Protein AF-A0A7V9H2L5-F1 (afdb_monomer_lite)

Foldseek 3Di:
DCVVVPPPDDPFAEAEDEDCAQAVLVLVVQLCCCVVVVGQEYEYEEAHAHDEEWEWEDPDPQKTWTADPNDIDIDNDPVVVVVVQNVQSNRRYQYDYDYPVVVVVCVVDVVVRVVVSVVSRLVSLVVSVVVSCVSCPPVSRHYYYYHHPPDDPVSVD

Secondary structure (DSSP, 8-state):
-GGGGS----SS-EEEEE--TT-HHHHHHHHHHHHHHT-SEEEEES--S-S-EEEEEEEETTEEEEEETTEEEEESSHHHHHHHHHHHHHTT-EEEEE-HHHHHHHHH-HHHHHHHHHHHHHHHHHHHHHHHHHHHTTT--EEEE---SSS-GGGG-

Radius of gyration: 19.87 Å; chains: 1; bounding box: 46×36×63 Å

pLDDT: mean 93.49, std 9.18, range [52.12, 98.69]

Structure (mmCIF, N/CA/C/O backbone):
data_AF-A0A7V9H2L5-F1
#
_entry.id   AF-A0A7V9H2L5-F1
#
loop_
_atom_site.group_PDB
_atom_site.id
_atom_site.type_symbol
_atom_site.label_atom_id
_atom_site.label_alt_id
_atom_site.label_comp_id
_atom_site.label_asym_id
_atom_site.label_entity_id
_atom_site.label_seq_id
_atom_site.pdbx_PDB_ins_code
_atom_site.Cartn_x
_atom_site.Cartn_y
_atom_site.Cartn_z
_atom_site.occupancy
_atom_site.B_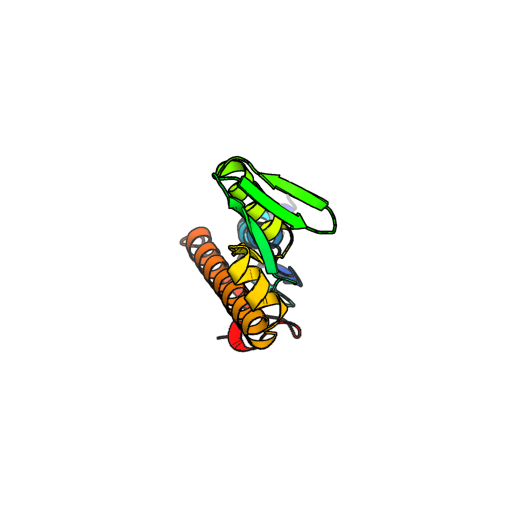iso_or_equiv
_atom_site.auth_seq_id
_atom_site.auth_comp_id
_atom_site.auth_asym_id
_atom_site.auth_atom_id
_atom_site.pdbx_PDB_model_num
ATOM 1 N N . MET A 1 1 ? -19.044 20.810 37.052 1.00 52.47 1 MET A N 1
ATOM 2 C CA . MET A 1 1 ? -18.071 19.762 37.447 1.00 52.47 1 MET A CA 1
ATOM 3 C C . MET A 1 1 ? -18.704 18.451 37.931 1.00 52.47 1 MET A C 1
ATOM 5 O O . MET A 1 1 ? -18.007 17.452 37.921 1.00 52.47 1 MET A O 1
ATOM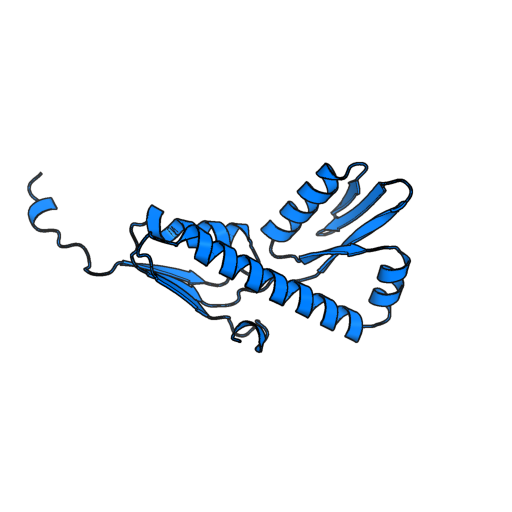 9 N N . ILE A 1 2 ? -19.999 18.401 38.283 1.00 52.12 2 ILE A N 1
ATOM 10 C CA . ILE A 1 2 ? -20.654 17.181 38.809 1.00 52.12 2 ILE A CA 1
ATOM 11 C C . ILE A 1 2 ? -21.054 16.169 37.708 1.00 52.12 2 ILE A C 1
ATOM 13 O O . ILE A 1 2 ? -21.182 14.981 37.981 1.00 52.12 2 ILE A O 1
ATOM 17 N N . SER A 1 3 ? -21.178 16.584 36.439 1.00 52.16 3 SER A N 1
ATOM 18 C CA . SER A 1 3 ? -21.685 15.709 35.363 1.00 52.16 3 SER A CA 1
ATOM 19 C C . SER A 1 3 ? -20.739 14.581 34.925 1.00 52.16 3 SER A C 1
ATOM 21 O O . SER A 1 3 ? -21.197 13.616 34.323 1.00 52.16 3 SER A O 1
ATOM 23 N N . ARG A 1 4 ? -19.437 14.650 35.247 1.00 54.94 4 ARG A N 1
ATOM 24 C CA . ARG A 1 4 ? -18.479 13.567 34.943 1.00 54.94 4 ARG A CA 1
ATOM 25 C C . ARG A 1 4 ? -18.509 12.409 35.946 1.00 54.94 4 ARG A C 1
ATOM 27 O O . ARG A 1 4 ? -17.972 11.357 35.635 1.00 54.94 4 ARG A O 1
ATOM 34 N N . LEU A 1 5 ? -19.148 12.569 37.109 1.00 56.75 5 LEU A N 1
ATOM 35 C CA . LEU A 1 5 ? -19.248 11.505 38.121 1.00 56.75 5 LEU A CA 1
ATOM 36 C C . LEU A 1 5 ? -20.279 10.420 37.763 1.00 56.75 5 LEU A C 1
ATOM 38 O O . LEU A 1 5 ? -20.237 9.336 38.334 1.00 56.75 5 LEU A O 1
ATOM 42 N N . PHE A 1 6 ? -21.169 10.688 36.801 1.00 59.84 6 PHE A N 1
ATOM 43 C CA . PHE A 1 6 ? -22.241 9.767 36.395 1.00 59.84 6 PHE A CA 1
ATOM 44 C C . PHE A 1 6 ? -22.229 9.408 34.906 1.00 59.84 6 PHE A C 1
ATOM 46 O O . PHE A 1 6 ? -23.053 8.613 34.458 1.00 59.84 6 PHE A O 1
ATOM 53 N N . ALA A 1 7 ? -21.292 9.953 34.128 1.00 61.03 7 ALA A N 1
ATOM 54 C CA . ALA A 1 7 ? -21.113 9.555 32.740 1.00 61.03 7 ALA A CA 1
ATOM 55 C C . ALA A 1 7 ? -20.322 8.240 32.698 1.00 61.03 7 ALA A C 1
ATOM 57 O O . ALA A 1 7 ? -19.096 8.247 32.596 1.00 61.03 7 ALA A O 1
ATOM 58 N N . ARG A 1 8 ? -21.014 7.098 32.804 1.00 71.00 8 ARG A N 1
ATOM 59 C CA . ARG A 1 8 ? -20.416 5.812 32.429 1.00 71.00 8 ARG A CA 1
ATOM 60 C C . ARG A 1 8 ? -20.202 5.833 30.917 1.00 71.00 8 ARG A C 1
ATOM 62 O O . ARG A 1 8 ? -21.161 5.783 30.153 1.00 71.00 8 ARG A O 1
ATOM 69 N N . GLY A 1 9 ? -18.945 5.986 30.502 1.00 70.88 9 GLY A N 1
ATOM 70 C CA . GLY A 1 9 ? -18.549 5.707 29.125 1.00 70.88 9 GLY A CA 1
ATOM 71 C C . GLY A 1 9 ? -18.827 4.240 28.778 1.00 70.88 9 GLY A C 1
ATOM 72 O O . GLY A 1 9 ? -19.022 3.432 29.687 1.00 70.88 9 GLY A O 1
ATOM 73 N N . PRO A 1 10 ? -18.873 3.888 27.485 1.00 81.81 10 PRO A N 1
ATOM 74 C CA . PRO A 1 10 ? -19.091 2.505 27.086 1.00 81.81 10 PRO A CA 1
ATOM 75 C C . PRO A 1 10 ? -17.959 1.610 27.610 1.00 81.81 10 PRO A C 1
ATOM 77 O O . PRO A 1 10 ? -16.795 2.016 27.598 1.00 81.81 10 PRO A O 1
ATOM 80 N N . ASP A 1 11 ? -18.295 0.385 28.021 1.00 85.81 11 ASP A N 1
ATOM 81 C CA . ASP A 1 11 ? -17.309 -0.603 28.483 1.00 85.81 11 ASP A CA 1
ATOM 82 C C . ASP A 1 11 ? -16.304 -0.962 27.377 1.00 85.81 11 ASP A C 1
ATOM 84 O O . ASP A 1 11 ? -15.122 -1.186 27.653 1.00 85.81 11 ASP A O 1
ATOM 88 N N . THR A 1 12 ? -16.750 -0.920 26.118 1.00 94.12 12 THR A N 1
ATOM 89 C CA . THR A 1 12 ? -15.924 -1.108 24.923 1.00 94.12 12 THR A CA 1
ATOM 90 C C . THR A 1 12 ? -16.233 -0.023 23.901 1.00 94.12 12 THR A C 1
ATOM 92 O O . THR A 1 12 ? -17.381 0.172 23.507 1.00 94.12 12 THR A O 1
ATOM 95 N N . ARG A 1 13 ? -15.192 0.679 23.447 1.00 96.62 13 ARG A N 1
ATOM 96 C CA . ARG A 1 13 ? -15.257 1.599 22.309 1.00 96.62 13 ARG A CA 1
ATOM 97 C C . ARG A 1 13 ? -14.593 0.939 21.107 1.00 96.62 13 ARG A C 1
ATOM 99 O O . ARG A 1 13 ? -13.460 0.471 21.229 1.00 96.62 13 ARG A O 1
ATOM 106 N N . ILE A 1 14 ? -15.300 0.941 19.981 1.00 98.12 14 ILE A N 1
ATOM 107 C CA . ILE A 1 14 ? -14.846 0.385 18.706 1.00 98.12 14 ILE A CA 1
ATOM 108 C C . ILE A 1 14 ? -14.628 1.542 17.730 1.00 98.12 14 ILE A C 1
ATOM 110 O O . ILE A 1 14 ? -15.499 2.405 17.601 1.00 98.12 14 ILE A O 1
ATOM 114 N N . PHE A 1 15 ? -13.481 1.565 17.057 1.00 98.44 15 PHE A N 1
ATOM 115 C CA . PHE A 1 15 ? -13.277 2.387 15.866 1.00 98.44 15 PHE A CA 1
ATOM 116 C C . PHE A 1 15 ? -13.464 1.507 14.633 1.00 98.44 15 PHE A C 1
ATOM 118 O O . PHE A 1 15 ? -12.794 0.488 14.507 1.00 98.44 15 PHE A O 1
ATOM 125 N N . PHE A 1 16 ? -14.362 1.903 13.736 1.00 98.31 16 PHE A N 1
ATOM 126 C CA . PHE A 1 16 ? -14.608 1.202 12.481 1.00 98.31 16 PHE A CA 1
ATOM 127 C C . PHE A 1 16 ? -14.255 2.111 11.301 1.00 98.31 16 PHE A C 1
ATOM 129 O O . PHE A 1 16 ? -14.648 3.281 11.284 1.00 98.31 16 PHE A O 1
ATOM 136 N N . ALA A 1 17 ? -13.529 1.570 10.328 1.00 98.00 17 ALA A N 1
ATOM 137 C CA . ALA A 1 17 ? -13.264 2.189 9.034 1.00 98.00 17 ALA A CA 1
ATOM 138 C C . ALA A 1 17 ? -13.499 1.174 7.910 1.00 98.00 17 ALA A C 1
ATOM 140 O O . ALA A 1 17 ? -13.550 -0.029 8.159 1.00 98.00 17 ALA A O 1
ATOM 141 N N . THR A 1 18 ? -13.640 1.670 6.683 1.00 97.31 18 THR A N 1
ATOM 142 C CA . THR A 1 18 ? -13.862 0.839 5.498 1.00 97.31 18 THR A CA 1
ATOM 143 C C . THR A 1 18 ? -13.158 1.417 4.273 1.00 97.31 18 THR A C 1
ATOM 145 O O . THR A 1 18 ? -12.862 2.617 4.263 1.00 97.31 18 THR A O 1
ATOM 148 N N . ASP A 1 19 ? -12.891 0.569 3.278 1.00 96.06 19 ASP A N 1
ATOM 149 C CA . ASP A 1 19 ? -12.529 0.936 1.898 1.00 96.06 19 ASP A CA 1
ATOM 150 C C . ASP A 1 19 ? -11.287 1.832 1.784 1.00 96.06 19 ASP A C 1
ATOM 152 O O . ASP A 1 19 ? -11.319 2.970 1.300 1.00 96.06 19 ASP A O 1
ATOM 156 N N . ILE A 1 20 ? -10.147 1.332 2.271 1.00 96.31 20 ILE A N 1
ATOM 157 C CA . ILE A 1 20 ? -8.885 2.087 2.223 1.00 96.31 20 ILE A CA 1
ATOM 158 C C . ILE A 1 20 ? -8.163 1.982 0.878 1.00 96.31 20 ILE A C 1
ATOM 160 O O . ILE A 1 20 ? -7.244 2.777 0.645 1.00 96.31 20 ILE A O 1
ATOM 164 N N . HIS A 1 21 ? -8.566 1.046 0.011 1.00 96.31 21 HIS A N 1
ATOM 165 C CA . HIS A 1 21 ? -8.107 0.890 -1.373 1.00 96.31 21 HIS A CA 1
ATOM 166 C C . HIS A 1 21 ? -6.582 1.025 -1.548 1.00 96.31 21 HIS A C 1
ATOM 168 O O . HIS A 1 21 ? -6.082 1.865 -2.302 1.00 96.31 21 HIS A O 1
ATOM 174 N N . GLY A 1 22 ? -5.816 0.267 -0.765 1.00 96.25 22 GLY A N 1
ATOM 175 C CA . GLY A 1 22 ? -4.357 0.215 -0.827 1.00 96.25 22 GLY A CA 1
ATOM 176 C C . GLY A 1 22 ? -3.640 1.421 -0.213 1.00 96.25 22 GLY A C 1
ATOM 177 O O . GLY A 1 22 ? -2.410 1.450 -0.186 1.00 96.25 22 GLY A O 1
ATOM 178 N N . SER A 1 23 ? -4.346 2.442 0.288 1.00 97.25 23 SER A N 1
ATOM 179 C CA . SER A 1 23 ? -3.691 3.640 0.820 1.00 97.25 23 SER A CA 1
ATOM 180 C C . SER A 1 23 ? -2.970 3.353 2.135 1.00 97.25 23 SER A C 1
ATOM 182 O O . SER A 1 23 ? -3.567 3.333 3.215 1.00 97.25 23 SER A O 1
ATOM 184 N N . GLU A 1 24 ? -1.640 3.285 2.076 1.00 97.38 24 GLU A N 1
ATOM 185 C CA . GLU A 1 24 ? -0.821 3.101 3.280 1.00 97.38 24 GLU A CA 1
ATOM 186 C C . GLU A 1 24 ? -0.962 4.277 4.266 1.00 97.38 24 GLU A C 1
ATOM 188 O O . GLU A 1 24 ? -0.796 4.131 5.479 1.00 97.38 24 GLU A O 1
ATOM 193 N N . THR A 1 25 ? -1.331 5.464 3.768 1.00 97.62 25 THR A N 1
ATOM 194 C CA . THR A 1 25 ? -1.655 6.604 4.639 1.00 97.62 25 THR A CA 1
ATOM 195 C C . THR A 1 25 ? -2.895 6.313 5.481 1.00 97.62 25 THR A C 1
ATOM 197 O O . THR A 1 25 ? -2.894 6.589 6.684 1.00 97.62 25 THR A O 1
ATOM 200 N N . CYS A 1 26 ? -3.949 5.770 4.868 1.00 97.94 26 CYS A N 1
ATOM 201 C CA . CYS A 1 26 ? -5.165 5.382 5.576 1.00 97.94 26 CYS A CA 1
ATOM 202 C C . CYS A 1 26 ? -4.899 4.220 6.533 1.00 97.94 26 CYS A C 1
ATOM 204 O O . CYS A 1 26 ? -5.302 4.318 7.690 1.00 97.94 26 CYS A O 1
ATOM 206 N N . TRP A 1 27 ? -4.119 3.215 6.125 1.00 98.25 27 TRP A N 1
ATOM 207 C CA . TRP A 1 27 ? -3.688 2.123 7.006 1.00 98.25 27 TRP A CA 1
ATOM 208 C C . TRP A 1 27 ? -2.976 2.636 8.268 1.00 98.25 27 TRP A C 1
ATOM 210 O O . TRP A 1 27 ? -3.387 2.369 9.398 1.00 98.25 27 TRP A O 1
ATOM 220 N N . LYS A 1 28 ? -1.959 3.493 8.108 1.00 98.06 28 LYS A N 1
ATOM 221 C CA . LYS A 1 28 ? -1.220 4.084 9.239 1.00 98.06 28 LYS A CA 1
ATOM 222 C C . LYS A 1 28 ? -2.120 4.907 10.166 1.00 98.06 28 LYS A C 1
ATOM 224 O O . LYS A 1 28 ? -1.899 4.903 11.384 1.00 98.06 28 LYS A O 1
ATOM 229 N N . LYS A 1 29 ? -3.110 5.623 9.616 1.00 98.19 29 LYS A N 1
ATOM 230 C CA . LYS A 1 29 ? -4.120 6.375 10.383 1.00 98.19 29 LYS A CA 1
ATOM 231 C C . LYS A 1 29 ? -5.073 5.444 11.130 1.00 98.19 29 LYS A C 1
ATOM 233 O O . LYS A 1 29 ? -5.318 5.692 12.307 1.00 98.19 29 LYS A O 1
ATOM 238 N N . PHE A 1 30 ? -5.540 4.376 10.487 1.00 98.62 30 PHE A N 1
ATOM 239 C CA . PHE A 1 30 ? -6.365 3.339 11.100 1.00 98.62 30 PHE A CA 1
ATOM 240 C C . PHE A 1 30 ? -5.660 2.725 12.314 1.00 98.62 30 PHE A C 1
ATOM 242 O O . PHE A 1 30 ? -6.211 2.763 13.409 1.00 98.62 30 PHE A O 1
ATOM 249 N N . LEU A 1 31 ? -4.391 2.324 12.196 1.00 98.50 31 LEU A N 1
ATOM 250 C CA . LEU A 1 31 ? -3.636 1.801 13.344 1.00 98.50 31 LEU A CA 1
ATOM 251 C C . LEU A 1 31 ? -3.451 2.831 14.475 1.00 98.50 31 LEU A C 1
ATOM 253 O O . LEU A 1 31 ? -3.395 2.482 15.649 1.00 98.50 31 LEU A O 1
ATOM 257 N N . ASN A 1 32 ? -3.356 4.124 14.147 1.00 98.38 32 ASN A N 1
ATOM 258 C CA . ASN A 1 32 ? -3.283 5.193 15.153 1.00 98.38 32 ASN A CA 1
ATOM 259 C C . ASN A 1 32 ? -4.636 5.503 15.819 1.00 98.38 32 ASN A C 1
ATOM 261 O O . ASN A 1 32 ? -4.659 6.160 16.865 1.00 98.38 32 ASN A O 1
ATOM 265 N N . SER A 1 33 ? -5.751 5.071 15.224 1.00 98.44 33 SER A N 1
ATOM 266 C CA . SER A 1 33 ? -7.102 5.422 15.669 1.00 98.44 33 SER A CA 1
ATOM 267 C C . SER A 1 33 ? -7.412 4.893 17.069 1.00 98.44 33 SER A C 1
ATOM 269 O O . SER A 1 33 ? -8.037 5.606 17.851 1.00 98.44 33 SER A O 1
ATOM 271 N N . GLY A 1 34 ? -6.892 3.712 17.426 1.00 97.44 34 GLY A N 1
ATOM 272 C CA . GLY A 1 34 ? -7.100 3.102 18.740 1.00 97.44 34 GLY A CA 1
ATOM 273 C C . GLY A 1 34 ? -6.647 4.021 19.871 1.00 97.44 34 GLY A C 1
ATOM 274 O O . GLY A 1 34 ? -7.435 4.394 20.738 1.00 97.44 34 GLY A O 1
ATOM 275 N N . LYS A 1 35 ? -5.404 4.511 19.797 1.00 96.88 35 LYS A N 1
ATOM 276 C CA . LYS A 1 35 ? -4.879 5.483 20.766 1.00 96.88 35 LYS A CA 1
ATOM 277 C C . LYS A 1 35 ? -5.585 6.835 20.675 1.00 96.88 35 LYS A C 1
ATOM 279 O O . LYS A 1 35 ? -5.886 7.427 21.705 1.00 96.88 35 LYS A O 1
ATOM 284 N N . HIS A 1 36 ? -5.811 7.347 19.466 1.00 97.94 36 HIS A N 1
ATOM 285 C CA . HIS A 1 36 ? -6.351 8.695 19.276 1.00 97.94 36 HIS A CA 1
ATOM 286 C C . HIS A 1 36 ? -7.786 8.840 19.798 1.00 97.94 36 HIS A C 1
ATOM 288 O O . HIS A 1 36 ? -8.115 9.847 20.419 1.00 97.94 36 HIS A O 1
ATOM 294 N N . TYR A 1 37 ? -8.624 7.831 19.563 1.00 96.81 37 TYR A N 1
ATOM 295 C CA . TYR A 1 37 ? -10.028 7.824 19.967 1.00 96.81 37 TYR A CA 1
ATOM 296 C C . TYR A 1 37 ? -10.282 7.020 21.243 1.00 96.81 37 TYR A C 1
ATOM 298 O O . TYR A 1 37 ? -11.441 6.852 21.616 1.00 96.81 37 TYR A O 1
ATOM 306 N N . GLU A 1 38 ? -9.238 6.525 21.915 1.00 95.94 38 GLU A N 1
ATOM 307 C CA . GLU A 1 38 ? -9.337 5.649 23.093 1.00 95.94 38 GLU A CA 1
ATOM 308 C C . GLU A 1 38 ? -10.228 4.416 22.823 1.00 95.94 38 GLU A C 1
ATOM 310 O O . GLU A 1 38 ? -11.048 4.013 23.654 1.00 95.94 38 GLU A O 1
ATOM 315 N N . ALA A 1 39 ? -10.129 3.854 21.615 1.00 97.69 39 ALA A N 1
ATOM 316 C CA . ALA A 1 39 ? -10.835 2.640 21.232 1.00 97.69 39 ALA A CA 1
ATOM 317 C C . ALA A 1 39 ? -10.043 1.409 21.689 1.00 97.69 39 ALA A C 1
ATOM 319 O O . ALA A 1 39 ? -8.830 1.336 21.499 1.00 97.69 39 ALA A O 1
ATOM 320 N N . LYS A 1 40 ? -10.746 0.442 22.288 1.00 97.50 40 LYS A N 1
ATOM 321 C CA . LYS A 1 40 ? -10.172 -0.852 22.693 1.00 97.50 40 LYS A CA 1
ATOM 322 C C . LYS A 1 40 ? -10.084 -1.823 21.522 1.00 97.50 40 LYS A C 1
ATOM 324 O O . LYS A 1 40 ? -9.246 -2.712 21.533 1.00 97.50 40 LYS A O 1
ATOM 329 N N . VAL A 1 41 ? -10.953 -1.636 20.532 1.00 98.50 41 VAL A N 1
ATOM 330 C CA . VAL A 1 41 ? -11.011 -2.454 19.325 1.00 98.50 41 VAL A CA 1
ATOM 331 C C . VAL A 1 41 ? -10.997 -1.530 18.115 1.00 98.50 41 VAL A C 1
ATOM 333 O O . VAL A 1 41 ? -11.734 -0.539 18.080 1.00 98.50 41 VAL A O 1
ATOM 336 N N . ILE A 1 42 ? -10.172 -1.848 17.128 1.00 98.69 42 ILE A N 1
ATOM 337 C CA . ILE A 1 42 ? -10.179 -1.211 15.814 1.00 98.69 42 ILE A CA 1
ATOM 338 C C . ILE A 1 42 ? -10.544 -2.263 14.765 1.00 98.69 42 ILE A C 1
ATOM 340 O O . ILE A 1 42 ? -10.031 -3.379 14.787 1.00 98.69 42 ILE A O 1
ATOM 344 N N . VAL A 1 43 ? -11.468 -1.924 13.874 1.00 98.56 43 VAL A N 1
ATOM 345 C CA . VAL A 1 43 ? -11.966 -2.818 12.826 1.00 98.56 43 VAL A CA 1
ATOM 346 C C . VAL A 1 43 ? -11.862 -2.105 11.486 1.00 98.56 43 VAL A C 1
ATOM 348 O O . VAL A 1 43 ? -12.351 -0.981 11.344 1.00 98.56 43 VAL A O 1
ATOM 351 N N . LEU A 1 44 ? -11.230 -2.753 10.516 1.00 98.25 44 LEU A N 1
ATOM 352 C CA . LEU A 1 44 ? -11.232 -2.329 9.124 1.00 98.25 44 LEU A CA 1
ATOM 353 C C . LEU A 1 44 ? -11.954 -3.391 8.291 1.00 98.25 44 LEU A C 1
ATOM 355 O O . LEU A 1 44 ? -11.535 -4.543 8.276 1.00 98.25 44 LEU A O 1
ATOM 359 N N . GLY A 1 45 ? -13.040 -3.002 7.633 1.00 96.06 45 GLY A N 1
ATOM 360 C CA . GLY A 1 45 ? -13.716 -3.833 6.634 1.00 96.06 45 GLY A CA 1
ATOM 361 C C . GLY A 1 45 ? -13.583 -3.254 5.224 1.00 96.06 45 GLY A C 1
ATOM 362 O O . GLY A 1 45 ? -12.983 -2.192 5.047 1.00 96.06 45 GLY A O 1
ATOM 363 N N . GLY A 1 46 ? -14.210 -3.906 4.248 1.00 95.44 46 GLY A N 1
ATOM 364 C CA . GLY A 1 46 ? -14.309 -3.394 2.878 1.00 95.44 46 GLY A CA 1
ATOM 365 C C . GLY A 1 46 ? -12.992 -3.468 2.109 1.00 95.44 46 GLY A C 1
ATOM 366 O O . GLY A 1 46 ? -12.023 -4.056 2.583 1.00 95.44 46 GLY A O 1
ATOM 367 N N . ASP A 1 47 ? -12.961 -2.876 0.920 1.00 95.38 47 ASP A N 1
ATOM 368 C CA . ASP A 1 47 ? -11.886 -3.109 -0.044 1.00 95.38 47 ASP A CA 1
ATOM 369 C C . ASP A 1 47 ? -10.550 -2.522 0.447 1.00 95.38 47 ASP A C 1
ATOM 371 O O . ASP A 1 47 ? -10.367 -1.307 0.641 1.00 95.38 47 ASP A O 1
ATOM 375 N N . MET A 1 48 ? -9.578 -3.403 0.657 1.00 94.94 48 MET A N 1
ATOM 376 C CA . MET A 1 48 ? -8.286 -3.082 1.251 1.00 94.94 48 MET A CA 1
ATOM 377 C C . MET A 1 48 ? -7.185 -2.887 0.218 1.00 94.94 48 MET A C 1
ATOM 379 O O . MET A 1 48 ? -6.235 -2.145 0.493 1.00 94.94 48 MET A O 1
ATOM 383 N N . THR A 1 49 ? -7.272 -3.539 -0.938 1.00 95.50 49 THR A N 1
ATOM 384 C CA . THR A 1 49 ? -6.186 -3.608 -1.918 1.00 95.50 49 THR A CA 1
ATOM 385 C C . THR A 1 49 ? -6.167 -2.417 -2.875 1.00 95.50 49 THR A C 1
ATOM 387 O O . THR A 1 49 ? -7.112 -1.640 -3.015 1.00 95.50 49 THR A O 1
ATOM 390 N N . GLY A 1 50 ? -4.991 -2.186 -3.448 1.00 93.12 50 GLY A N 1
ATOM 391 C CA . GLY A 1 50 ? -4.696 -1.102 -4.367 1.00 93.12 50 GLY A CA 1
ATOM 392 C C . GLY A 1 50 ? -5.095 -1.424 -5.801 1.00 93.12 50 GLY A C 1
ATOM 393 O O . GLY A 1 50 ? -5.491 -2.534 -6.137 1.00 93.12 50 GLY A O 1
ATOM 394 N N . LYS A 1 51 ? -4.973 -0.422 -6.672 1.00 87.62 51 LYS A N 1
ATOM 395 C CA . LYS A 1 51 ? -5.589 -0.475 -8.008 1.00 87.62 51 LYS A CA 1
ATOM 396 C C . LYS A 1 51 ? -4.683 -0.971 -9.124 1.00 87.62 51 LYS A C 1
ATOM 398 O O . LYS A 1 51 ? -5.177 -1.555 -10.078 1.00 87.62 51 LYS A O 1
ATOM 403 N N . ALA A 1 52 ? -3.393 -0.643 -9.075 1.00 93.75 52 ALA A N 1
ATOM 404 C CA . ALA A 1 52 ? -2.493 -0.904 -10.195 1.00 93.75 52 ALA A CA 1
ATOM 405 C C . ALA A 1 52 ? -1.019 -0.912 -9.787 1.00 93.75 52 ALA A C 1
ATOM 407 O O . ALA A 1 52 ? -0.613 -0.241 -8.830 1.00 93.75 52 ALA A O 1
ATOM 408 N N . LEU A 1 53 ? -0.230 -1.623 -10.591 1.00 95.94 53 LEU A N 1
ATOM 409 C CA . LEU A 1 53 ? 1.222 -1.517 -10.619 1.00 95.94 53 LEU A CA 1
ATOM 410 C C . LEU A 1 53 ? 1.653 -0.163 -11.201 1.00 95.94 53 LEU A C 1
ATOM 412 O O . LEU A 1 53 ? 1.038 0.356 -12.135 1.00 95.94 53 LEU A O 1
ATOM 416 N N . VAL A 1 54 ? 2.736 0.397 -10.669 1.00 97.25 54 VAL A N 1
ATOM 417 C CA . VAL A 1 54 ? 3.378 1.611 -11.184 1.00 97.25 54 VAL A CA 1
ATOM 418 C C . VAL A 1 54 ? 4.862 1.312 -11.392 1.00 97.25 54 VAL A C 1
ATOM 420 O O . VAL A 1 54 ? 5.611 1.269 -10.412 1.00 97.25 54 VAL A O 1
ATOM 423 N N . PRO A 1 55 ? 5.297 1.095 -12.644 1.00 97.12 55 PRO A N 1
ATOM 424 C CA . PRO A 1 55 ? 6.687 0.793 -12.932 1.00 97.12 55 PRO A CA 1
ATOM 425 C C . PRO A 1 55 ? 7.575 2.023 -12.746 1.00 97.12 55 PRO A C 1
ATOM 427 O O . PRO A 1 55 ? 7.220 3.146 -13.122 1.00 97.12 55 PRO A O 1
ATOM 430 N N . ILE A 1 56 ? 8.764 1.782 -12.210 1.00 98.12 56 ILE A N 1
ATOM 431 C CA . ILE A 1 56 ? 9.883 2.716 -12.173 1.00 98.12 56 ILE A CA 1
ATOM 432 C C . ILE A 1 56 ? 10.986 2.091 -13.019 1.00 98.12 56 ILE A C 1
ATOM 434 O O . ILE A 1 56 ? 11.602 1.102 -12.624 1.00 98.12 56 ILE A O 1
ATOM 438 N N . VAL A 1 57 ? 11.183 2.641 -14.212 1.00 98.00 57 VAL A N 1
ATOM 439 C CA . VAL A 1 57 ? 11.945 2.004 -15.285 1.00 98.00 57 VAL A CA 1
ATOM 440 C C . VAL A 1 57 ? 13.356 2.575 -15.355 1.00 98.00 57 VAL A C 1
ATOM 442 O O . VAL A 1 57 ? 13.545 3.797 -15.396 1.00 98.00 57 VAL A O 1
ATOM 445 N N . GLU A 1 58 ? 14.355 1.696 -15.385 1.00 96.69 58 GLU A N 1
ATOM 446 C CA . GLU A 1 58 ? 15.759 2.079 -15.517 1.00 96.69 58 GLU A CA 1
ATOM 447 C C . GLU A 1 58 ? 16.020 2.750 -16.881 1.00 96.69 58 GLU A C 1
ATOM 449 O O . GLU A 1 58 ? 15.711 2.212 -17.942 1.00 96.69 58 GLU A O 1
ATOM 454 N N . GLY A 1 59 ? 16.617 3.945 -16.855 1.00 92.88 59 GLY A N 1
ATOM 455 C CA . GLY A 1 59 ? 17.102 4.683 -18.031 1.00 92.88 59 GLY A CA 1
ATOM 456 C C . GLY A 1 59 ? 18.615 4.558 -18.260 1.00 92.88 59 GLY A C 1
ATOM 457 O O . GLY A 1 59 ? 19.157 5.159 -19.190 1.00 92.88 59 GLY A O 1
ATOM 458 N N . GLY A 1 60 ? 19.306 3.800 -17.404 1.00 89.50 60 GLY A N 1
ATOM 459 C CA . GLY A 1 60 ? 20.745 3.565 -17.431 1.00 89.50 60 GLY A CA 1
ATOM 460 C C . GLY A 1 60 ? 21.562 4.656 -16.732 1.00 89.50 60 GLY A C 1
ATOM 461 O O . GLY A 1 60 ? 21.135 5.803 -16.575 1.00 89.50 60 GLY A O 1
ATOM 462 N N . LYS A 1 61 ? 22.784 4.296 -16.312 1.00 87.94 61 LYS A N 1
ATOM 463 C CA . LYS A 1 61 ? 23.720 5.174 -15.571 1.00 87.94 61 LYS A CA 1
ATOM 464 C C . LYS A 1 61 ? 23.114 5.765 -14.285 1.00 87.94 61 LYS A C 1
ATOM 466 O O . LYS A 1 61 ? 23.403 6.908 -13.947 1.00 87.94 61 LYS A O 1
ATOM 471 N N . GLY A 1 62 ? 22.277 4.991 -13.590 1.00 85.94 62 GLY A N 1
ATOM 472 C CA . GLY A 1 62 ? 21.608 5.412 -12.354 1.00 85.94 62 GLY A CA 1
ATOM 473 C C . GLY A 1 62 ? 20.388 6.316 -12.556 1.00 85.94 62 GLY A C 1
ATOM 474 O O . GLY A 1 62 ? 19.822 6.777 -11.569 1.00 85.94 62 GLY A O 1
ATOM 475 N N . ASN A 1 63 ? 19.970 6.560 -13.803 1.00 95.44 63 ASN A N 1
ATOM 476 C CA . ASN A 1 63 ? 18.746 7.300 -14.093 1.00 95.44 63 ASN A CA 1
ATOM 477 C C . ASN A 1 63 ? 17.540 6.363 -14.109 1.00 95.44 63 ASN A C 1
ATOM 479 O O . ASN A 1 63 ? 17.627 5.239 -14.606 1.00 95.44 63 ASN A O 1
ATOM 483 N N . TRP A 1 64 ? 16.406 6.868 -13.644 1.00 98.12 64 TRP A N 1
ATOM 484 C CA . TRP A 1 64 ? 15.127 6.167 -13.626 1.00 98.12 64 TRP A CA 1
ATOM 485 C C . TRP A 1 64 ? 14.025 7.087 -14.133 1.00 98.12 64 TRP A C 1
ATOM 487 O O . TRP A 1 64 ? 14.169 8.308 -14.112 1.00 98.12 64 TRP A O 1
ATOM 497 N N . HIS A 1 65 ? 12.903 6.523 -14.556 1.00 97.88 65 HIS A N 1
ATOM 498 C CA . HIS A 1 65 ? 11.710 7.302 -14.862 1.00 97.88 65 HIS A CA 1
ATOM 499 C C . HIS A 1 65 ? 10.444 6.532 -14.509 1.00 97.88 65 HIS A C 1
ATOM 501 O O . HIS A 1 65 ? 10.424 5.306 -14.509 1.00 97.88 65 HIS A O 1
ATOM 507 N N . ALA A 1 66 ? 9.377 7.256 -14.197 1.00 98.00 66 ALA A N 1
ATOM 508 C CA . ALA A 1 66 ? 8.077 6.671 -13.911 1.00 98.00 66 ALA A CA 1
ATOM 509 C C . ALA A 1 66 ? 6.960 7.622 -14.332 1.00 98.00 66 ALA A C 1
ATOM 511 O O . ALA A 1 66 ? 7.125 8.845 -14.321 1.00 98.00 66 ALA A O 1
ATOM 512 N N . THR A 1 67 ? 5.799 7.058 -14.646 1.00 96.19 67 THR A N 1
ATOM 513 C CA . THR A 1 67 ? 4.586 7.825 -14.930 1.00 96.19 67 THR A CA 1
ATOM 514 C C . THR A 1 67 ? 3.511 7.425 -13.937 1.00 96.19 67 THR A C 1
ATOM 516 O O . THR A 1 67 ? 3.141 6.260 -13.847 1.00 96.19 67 THR A O 1
ATOM 519 N N . LEU A 1 68 ? 2.983 8.402 -13.204 1.00 94.56 68 LEU A N 1
ATOM 520 C CA . LEU A 1 68 ? 1.846 8.209 -12.308 1.00 94.56 68 LEU A CA 1
ATOM 521 C C . LEU A 1 68 ? 0.765 9.224 -12.659 1.00 94.56 68 LEU A C 1
ATOM 523 O O . LEU A 1 68 ? 1.018 10.425 -12.587 1.00 94.56 68 LEU A O 1
ATOM 527 N N . LEU A 1 69 ? -0.441 8.751 -12.989 1.00 91.12 69 LEU A N 1
ATOM 528 C CA . LEU A 1 69 ? -1.579 9.612 -13.340 1.00 91.12 69 LEU A CA 1
ATOM 529 C C . LEU A 1 69 ? -1.193 10.649 -14.406 1.00 91.12 69 LEU A C 1
ATOM 531 O O . LEU A 1 69 ? -1.308 11.848 -14.168 1.00 91.12 69 LEU A O 1
ATOM 535 N N . GLU A 1 70 ? -0.629 10.181 -15.524 1.00 93.75 70 GLU A N 1
ATOM 536 C CA . GLU A 1 70 ? -0.164 11.008 -16.657 1.00 93.75 70 GLU A CA 1
ATOM 537 C C . GLU A 1 70 ? 0.993 11.976 -16.335 1.00 93.75 70 GLU A C 1
ATOM 539 O O . GLU A 1 70 ? 1.484 12.684 -17.212 1.00 93.75 70 GLU A O 1
ATOM 544 N N . ASN A 1 71 ? 1.496 11.981 -15.098 1.00 94.69 71 ASN A N 1
ATOM 545 C CA . ASN A 1 71 ? 2.634 12.797 -14.700 1.00 94.69 71 ASN A CA 1
ATOM 546 C C . ASN A 1 71 ? 3.913 11.968 -14.782 1.00 94.69 71 ASN A C 1
ATOM 548 O O . ASN A 1 71 ? 4.203 11.166 -13.887 1.00 94.69 71 ASN A O 1
ATOM 552 N N . ARG A 1 72 ? 4.682 12.188 -15.850 1.00 95.75 72 ARG A N 1
ATOM 553 C CA . ARG A 1 72 ? 6.027 11.631 -15.990 1.00 95.75 72 ARG A CA 1
ATOM 554 C C . ARG A 1 72 ? 7.004 12.346 -15.059 1.00 95.75 72 ARG A C 1
ATOM 556 O O . ARG A 1 72 ? 6.962 13.568 -14.915 1.00 95.75 72 ARG A O 1
ATOM 563 N N . ARG A 1 73 ? 7.892 11.573 -14.445 1.00 97.12 73 ARG A N 1
ATOM 564 C CA . ARG A 1 73 ? 9.023 12.045 -13.647 1.00 97.12 73 ARG A CA 1
ATOM 565 C C . ARG A 1 73 ? 10.264 11.267 -14.038 1.00 97.12 73 ARG A C 1
ATOM 567 O O . ARG A 1 73 ? 10.177 10.067 -14.287 1.00 97.12 73 ARG A O 1
ATOM 574 N N . ASP A 1 74 ? 11.391 11.954 -14.049 1.00 97.75 74 ASP A N 1
ATOM 575 C CA . ASP A 1 74 ? 12.707 11.359 -14.220 1.00 97.75 74 ASP A CA 1
ATOM 576 C C . ASP A 1 74 ? 13.487 11.571 -12.911 1.00 97.75 74 ASP A C 1
ATOM 578 O O . ASP A 1 74 ? 13.309 12.586 -12.231 1.00 97.75 74 ASP A O 1
ATOM 582 N N . PHE A 1 75 ? 14.309 10.597 -12.541 1.00 97.62 75 PHE A N 1
ATOM 583 C CA . PHE A 1 75 ? 15.053 10.557 -11.285 1.00 97.62 75 PHE A CA 1
ATOM 584 C C . PHE A 1 75 ? 16.522 10.293 -11.580 1.00 97.62 75 PHE A C 1
ATOM 586 O O . PHE A 1 75 ? 16.856 9.496 -12.461 1.00 97.62 75 PHE A O 1
ATOM 593 N N . THR A 1 76 ? 17.398 10.946 -10.828 1.00 96.31 76 THR A N 1
ATOM 594 C CA . THR A 1 76 ? 18.858 10.848 -10.996 1.00 96.31 76 THR A CA 1
ATOM 595 C C . THR A 1 76 ? 19.560 10.328 -9.748 1.00 96.31 76 THR A C 1
ATOM 597 O O . THR A 1 76 ? 20.773 10.118 -9.752 1.00 96.31 76 THR A O 1
ATOM 600 N N . THR A 1 77 ? 18.801 10.106 -8.674 1.00 95.94 77 THR A N 1
ATOM 601 C CA . THR A 1 77 ? 19.300 9.610 -7.396 1.00 95.94 77 THR A CA 1
ATOM 602 C C . THR A 1 77 ? 18.389 8.528 -6.829 1.00 95.94 77 THR A C 1
ATOM 604 O O . THR A 1 77 ? 17.190 8.478 -7.096 1.00 95.94 77 THR A O 1
ATOM 607 N N . GLU A 1 78 ? 18.967 7.670 -5.995 1.00 95.06 78 GLU A N 1
ATOM 608 C CA . GLU A 1 78 ? 18.237 6.609 -5.298 1.00 95.06 78 GLU A CA 1
ATOM 609 C C . GLU A 1 78 ? 17.200 7.158 -4.301 1.00 95.06 78 GLU A C 1
ATOM 611 O O . GLU A 1 78 ? 16.134 6.570 -4.128 1.00 95.06 78 GLU A O 1
ATOM 616 N N . ASP A 1 79 ? 17.484 8.296 -3.663 1.00 97.06 79 ASP A N 1
ATOM 617 C CA . ASP A 1 79 ? 16.567 8.905 -2.695 1.00 97.06 79 ASP A CA 1
ATOM 618 C C . ASP A 1 79 ? 15.312 9.462 -3.382 1.00 97.06 79 ASP A C 1
ATOM 620 O O . ASP A 1 79 ? 14.204 9.239 -2.899 1.00 97.06 79 ASP A O 1
ATOM 624 N N . GLU A 1 80 ? 15.454 10.083 -4.560 1.00 97.38 80 GLU A N 1
ATOM 625 C CA . GLU A 1 80 ? 1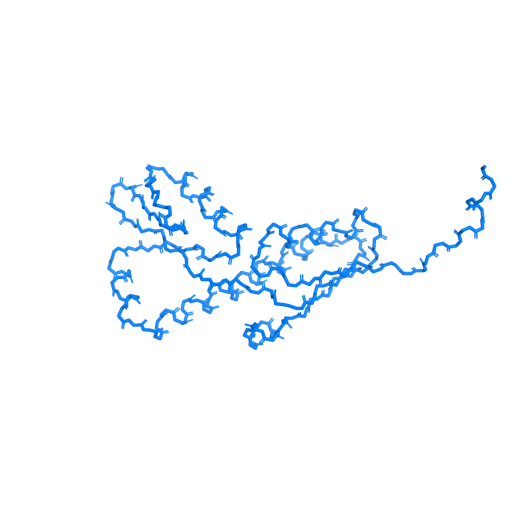4.310 10.519 -5.375 1.00 97.38 80 GLU A CA 1
ATOM 626 C C . GLU A 1 80 ? 13.407 9.341 -5.776 1.00 97.38 80 GLU A C 1
ATOM 628 O O . GLU A 1 80 ? 12.177 9.462 -5.758 1.00 97.38 80 GLU A O 1
ATOM 633 N N . VAL A 1 81 ? 14.005 8.190 -6.108 1.00 97.56 81 VAL A N 1
ATOM 634 C CA . VAL A 1 81 ? 13.256 6.970 -6.437 1.00 97.56 81 VAL A CA 1
ATOM 635 C C . VAL A 1 81 ? 12.484 6.469 -5.217 1.00 97.56 81 VAL A C 1
ATOM 637 O O . VAL A 1 81 ? 11.278 6.241 -5.314 1.00 97.56 81 VAL A O 1
ATOM 640 N N . LYS A 1 82 ? 13.130 6.358 -4.050 1.00 97.62 82 LYS A N 1
ATOM 641 C CA . LYS A 1 82 ? 12.470 5.931 -2.803 1.00 97.62 82 LYS A CA 1
ATOM 642 C C . LYS A 1 82 ? 11.324 6.856 -2.405 1.00 97.62 82 LYS A C 1
ATOM 644 O O . LYS A 1 82 ? 10.237 6.387 -2.069 1.00 97.62 82 LYS A O 1
ATOM 649 N N . GLU A 1 83 ? 11.527 8.170 -2.488 1.00 97.44 83 GLU A N 1
ATOM 650 C CA . GLU A 1 83 ? 10.472 9.146 -2.213 1.00 97.44 83 GLU A CA 1
ATOM 651 C C . GLU A 1 83 ? 9.281 8.982 -3.162 1.00 97.44 83 GLU A C 1
ATOM 653 O O . GLU A 1 83 ? 8.123 9.121 -2.747 1.00 97.44 83 GLU A O 1
ATOM 658 N N . PHE A 1 84 ? 9.541 8.676 -4.437 1.00 97.94 84 PHE A N 1
ATOM 659 C CA . PHE A 1 84 ? 8.491 8.386 -5.402 1.00 97.94 84 PHE A CA 1
ATOM 660 C C . PHE A 1 84 ? 7.749 7.091 -5.069 1.00 97.94 84 PHE A C 1
ATOM 662 O O . PHE A 1 84 ? 6.518 7.116 -5.034 1.00 97.94 84 PHE A O 1
ATOM 669 N N . GLU A 1 85 ? 8.445 5.999 -4.753 1.00 97.88 85 GLU A N 1
ATOM 670 C CA . GLU A 1 85 ? 7.813 4.747 -4.320 1.00 97.88 85 GLU A CA 1
ATOM 671 C C . GLU A 1 85 ? 6.876 4.971 -3.123 1.00 97.88 85 GLU A C 1
ATOM 673 O O . GLU A 1 85 ? 5.714 4.563 -3.140 1.00 97.88 85 GLU A O 1
ATOM 678 N N . ASP A 1 86 ? 7.325 5.704 -2.105 1.00 96.69 86 ASP A N 1
ATOM 679 C CA . ASP A 1 86 ? 6.496 6.036 -0.943 1.00 96.69 86 ASP A CA 1
ATOM 680 C C . ASP A 1 86 ? 5.294 6.907 -1.327 1.00 96.69 86 ASP A C 1
ATOM 682 O O . ASP A 1 86 ? 4.195 6.788 -0.779 1.00 96.69 86 ASP A O 1
ATOM 686 N N . SER A 1 87 ? 5.469 7.802 -2.296 1.00 96.25 87 SER A N 1
ATOM 687 C CA . SER A 1 87 ? 4.391 8.583 -2.904 1.00 96.25 87 SER A CA 1
ATOM 688 C C . SER A 1 87 ? 3.333 7.686 -3.560 1.00 96.25 87 SER A C 1
ATOM 690 O O . SER A 1 87 ? 2.134 7.937 -3.398 1.00 96.25 87 SER A O 1
ATOM 692 N N . VAL A 1 88 ? 3.763 6.654 -4.283 1.00 97.31 88 VAL A N 1
ATOM 693 C CA . VAL A 1 88 ? 2.907 5.670 -4.959 1.00 97.31 88 VAL A CA 1
ATOM 694 C C . VAL A 1 88 ? 2.139 4.838 -3.921 1.00 97.31 88 VAL A C 1
ATOM 696 O O . VAL A 1 88 ? 0.906 4.838 -3.946 1.00 97.31 88 VAL A O 1
ATOM 699 N N . ARG A 1 89 ? 2.830 4.264 -2.922 1.00 97.06 89 ARG A N 1
ATOM 700 C CA . ARG A 1 89 ? 2.220 3.467 -1.832 1.00 97.06 89 ARG A CA 1
ATOM 701 C C . ARG A 1 89 ? 1.169 4.252 -1.051 1.00 97.06 89 ARG A C 1
ATOM 703 O O . ARG A 1 89 ? 0.073 3.766 -0.777 1.00 97.06 89 ARG A O 1
ATOM 710 N N . ARG A 1 90 ? 1.443 5.523 -0.732 1.00 95.25 90 ARG A N 1
ATOM 711 C CA . ARG A 1 90 ? 0.477 6.386 -0.024 1.00 95.25 90 ARG A CA 1
ATOM 712 C C . ARG A 1 90 ? -0.837 6.578 -0.786 1.00 95.25 90 ARG A C 1
ATOM 714 O O . ARG A 1 90 ? -1.851 6.861 -0.145 1.00 95.25 90 ARG A O 1
ATOM 721 N N . ARG A 1 91 ? -0.819 6.447 -2.114 1.00 94.19 91 ARG A N 1
ATOM 722 C CA . ARG A 1 91 ? -1.976 6.628 -3.003 1.00 94.19 91 ARG A CA 1
ATOM 723 C C . ARG A 1 91 ? -2.710 5.329 -3.348 1.00 94.19 91 ARG A C 1
ATOM 725 O O . ARG A 1 91 ? -3.692 5.416 -4.073 1.00 94.19 91 ARG A O 1
ATOM 732 N N . GLY A 1 92 ? -2.274 4.177 -2.837 1.00 95.19 92 GLY A N 1
ATOM 733 C CA . GLY A 1 92 ? -2.924 2.895 -3.127 1.00 95.19 92 GLY A CA 1
ATOM 734 C C . GLY A 1 92 ? -2.518 2.260 -4.448 1.00 95.19 92 GLY A C 1
ATOM 735 O O . GLY A 1 92 ? -3.310 1.567 -5.081 1.00 95.19 92 GLY A O 1
ATOM 736 N N . TYR A 1 93 ? -1.279 2.508 -4.863 1.00 96.81 93 TYR A N 1
ATOM 737 C CA . TYR A 1 93 ? -0.654 1.857 -6.007 1.00 96.81 93 TYR A CA 1
ATOM 738 C C . TYR A 1 93 ? 0.570 1.061 -5.553 1.00 96.81 93 TYR A C 1
ATOM 740 O O . TYR A 1 93 ? 1.143 1.338 -4.494 1.00 96.81 93 TYR A O 1
ATOM 748 N N . TYR A 1 94 ? 0.994 0.121 -6.390 1.00 97.06 94 TYR A N 1
ATOM 749 C CA . TYR A 1 94 ? 2.100 -0.789 -6.118 1.00 97.06 94 TYR A CA 1
ATOM 750 C C . TYR A 1 94 ? 3.330 -0.386 -6.938 1.00 97.06 94 TYR A C 1
ATOM 752 O O . TYR A 1 94 ? 3.373 -0.660 -8.139 1.00 97.06 94 TYR A O 1
ATOM 760 N N . PRO A 1 95 ? 4.308 0.332 -6.353 1.00 97.06 95 PRO A N 1
ATOM 761 C CA . PRO A 1 95 ? 5.519 0.665 -7.081 1.00 97.06 95 PRO A CA 1
ATOM 762 C C . PRO A 1 95 ? 6.400 -0.571 -7.221 1.00 97.06 95 PRO A C 1
ATOM 764 O O . PRO A 1 95 ? 6.648 -1.259 -6.233 1.00 97.06 95 PRO A O 1
ATOM 767 N N . PHE A 1 96 ? 6.953 -0.777 -8.407 1.00 96.12 96 PHE A N 1
ATOM 768 C CA . PHE A 1 96 ? 7.988 -1.781 -8.628 1.00 96.12 96 PHE A CA 1
ATOM 769 C C . PHE A 1 96 ? 9.056 -1.222 -9.564 1.00 96.12 96 PHE A C 1
ATOM 771 O O . PHE A 1 96 ? 8.790 -0.331 -10.374 1.00 96.12 96 PHE A O 1
ATOM 778 N N . ARG A 1 97 ? 10.284 -1.716 -9.425 1.00 96.06 97 ARG A N 1
ATOM 779 C CA . ARG A 1 97 ? 11.396 -1.337 -10.301 1.00 96.06 97 ARG A CA 1
ATOM 780 C C . ARG A 1 97 ? 11.533 -2.361 -11.413 1.00 96.06 97 ARG A C 1
ATOM 782 O O . ARG A 1 97 ? 11.396 -3.550 -11.148 1.00 96.06 97 ARG A O 1
ATOM 789 N N . ALA A 1 98 ? 11.823 -1.887 -12.617 1.00 96.06 98 ALA A N 1
ATOM 790 C CA . ALA A 1 98 ? 11.993 -2.737 -13.785 1.00 96.06 98 ALA A CA 1
ATOM 791 C C . ALA A 1 98 ? 13.034 -2.171 -14.753 1.00 96.06 98 ALA A C 1
ATOM 793 O O . ALA A 1 98 ? 13.272 -0.963 -14.833 1.00 96.06 98 ALA A O 1
ATOM 794 N N . THR A 1 99 ? 13.629 -3.058 -15.527 1.00 96.38 99 THR A N 1
ATOM 795 C CA . THR A 1 99 ? 14.413 -2.749 -16.717 1.00 96.38 99 THR A CA 1
ATOM 796 C C . THR A 1 99 ? 13.493 -2.560 -17.932 1.00 96.38 99 THR A C 1
ATOM 798 O O . THR A 1 99 ? 12.336 -2.992 -17.918 1.00 96.38 99 THR A O 1
ATOM 801 N N . PRO A 1 100 ? 13.975 -1.932 -19.019 1.00 95.75 100 PRO A N 1
ATOM 802 C CA . PRO A 1 100 ? 13.218 -1.850 -20.271 1.00 95.75 100 PRO A CA 1
ATOM 803 C C . PRO A 1 100 ? 12.829 -3.218 -20.857 1.00 95.75 100 PRO A C 1
ATOM 805 O O . PRO A 1 100 ? 11.761 -3.344 -21.459 1.00 95.75 100 PRO A O 1
ATOM 808 N N . ASP A 1 101 ? 13.669 -4.237 -20.662 1.00 95.56 101 ASP A N 1
ATOM 809 C CA . ASP A 1 101 ? 13.410 -5.597 -21.144 1.00 95.56 101 ASP A CA 1
ATOM 810 C C . ASP A 1 101 ? 12.279 -6.251 -20.338 1.00 95.56 101 ASP A C 1
ATOM 812 O O . ASP A 1 10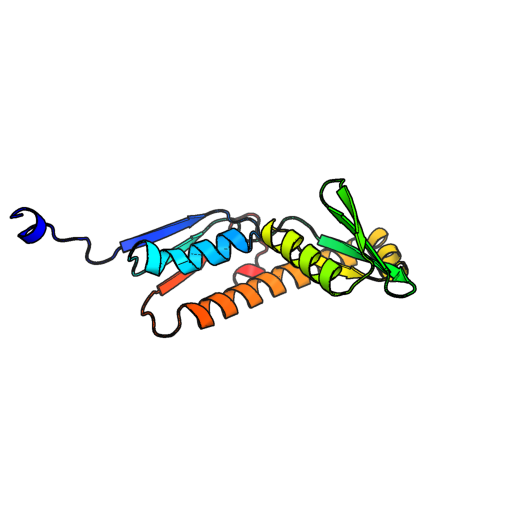1 ? 11.309 -6.724 -20.927 1.00 95.56 101 ASP A O 1
ATOM 816 N N . GLU A 1 102 ? 12.322 -6.167 -19.002 1.00 95.50 102 GLU A N 1
ATOM 817 C CA . GLU A 1 102 ? 11.229 -6.634 -18.129 1.00 95.50 102 GLU A CA 1
ATOM 818 C C . GLU A 1 102 ? 9.909 -5.916 -18.440 1.00 95.50 102 GLU A C 1
ATOM 820 O O . GLU A 1 102 ? 8.850 -6.539 -18.469 1.00 95.50 102 GLU A O 1
ATOM 825 N N . MET A 1 103 ? 9.958 -4.611 -18.728 1.00 96.00 103 MET A N 1
ATOM 826 C CA . MET A 1 103 ? 8.770 -3.872 -19.162 1.00 96.00 103 MET A CA 1
ATOM 827 C C . MET A 1 103 ? 8.217 -4.388 -20.488 1.00 96.00 103 MET A C 1
ATOM 829 O O . MET A 1 103 ? 7.005 -4.531 -20.618 1.00 96.00 103 MET A O 1
ATOM 833 N N . SER A 1 104 ? 9.084 -4.702 -21.451 1.00 95.25 104 SER A N 1
ATOM 834 C CA . SER A 1 104 ? 8.666 -5.240 -22.750 1.00 95.25 104 SER A CA 1
ATOM 835 C C . SER A 1 104 ? 8.012 -6.618 -22.608 1.00 95.25 104 SER A C 1
ATOM 837 O O . SER A 1 104 ? 7.021 -6.902 -23.279 1.00 95.25 104 SER A O 1
ATOM 839 N N . GLU A 1 105 ? 8.529 -7.465 -21.714 1.00 95.00 105 GLU A N 1
ATOM 840 C CA . GLU A 1 105 ? 7.923 -8.760 -21.378 1.00 95.00 105 GLU A CA 1
ATOM 841 C C . GLU A 1 105 ? 6.553 -8.581 -20.715 1.00 95.00 105 GLU A C 1
ATOM 843 O O . GLU A 1 105 ? 5.563 -9.178 -21.149 1.00 95.00 105 GLU A O 1
ATOM 848 N N . LEU A 1 106 ? 6.470 -7.700 -19.714 1.00 94.56 106 LEU A N 1
ATOM 849 C CA . LEU A 1 106 ? 5.220 -7.379 -19.032 1.00 94.56 106 LEU A CA 1
ATOM 850 C C . LEU A 1 106 ? 4.185 -6.776 -19.986 1.00 94.56 106 LEU A C 1
ATOM 852 O O . LEU A 1 106 ? 3.004 -7.043 -19.824 1.00 94.56 106 LEU A O 1
ATOM 856 N N . GLU A 1 107 ? 4.562 -5.990 -20.993 1.00 93.50 107 GLU A N 1
ATOM 857 C CA . GLU A 1 107 ? 3.611 -5.399 -21.949 1.00 93.50 107 GLU A CA 1
ATOM 858 C C . GLU A 1 107 ? 2.876 -6.449 -22.796 1.00 93.50 107 GLU A C 1
ATOM 860 O O . GLU A 1 107 ? 1.686 -6.286 -23.089 1.00 93.50 107 GLU A O 1
ATOM 865 N N . VAL A 1 108 ? 3.542 -7.550 -23.150 1.00 96.25 108 VAL A N 1
ATOM 866 C CA . VAL A 1 108 ? 2.979 -8.577 -24.042 1.00 96.25 108 VAL A CA 1
ATOM 867 C C . VAL A 1 108 ? 2.402 -9.788 -23.308 1.00 96.25 108 VAL A C 1
ATOM 869 O O . VAL A 1 108 ? 1.572 -10.490 -23.886 1.00 96.25 108 VAL A O 1
ATOM 872 N N . ASP A 1 109 ? 2.787 -10.024 -22.052 1.00 96.12 109 ASP A N 1
ATOM 873 C CA . ASP A 1 109 ? 2.311 -11.154 -21.248 1.00 96.12 109 ASP A CA 1
ATOM 874 C C . ASP A 1 109 ? 1.347 -10.705 -20.137 1.00 96.12 109 ASP A C 1
ATOM 876 O O . ASP A 1 109 ? 1.737 -10.277 -19.050 1.00 96.12 109 ASP A O 1
ATOM 880 N N . GLU A 1 110 ? 0.048 -10.831 -20.411 1.00 94.94 110 GLU A N 1
ATOM 881 C CA . GLU A 1 110 ? -1.019 -10.525 -19.451 1.00 94.94 110 GLU A CA 1
ATOM 882 C C . GLU A 1 110 ? -0.950 -11.387 -18.189 1.00 94.94 110 GLU A C 1
ATOM 884 O O . GLU A 1 110 ? -1.109 -10.870 -17.087 1.00 94.94 110 GLU A O 1
ATOM 889 N N . LYS A 1 111 ? -0.622 -12.676 -18.324 1.00 95.75 111 LYS A N 1
ATOM 890 C CA . LYS A 1 111 ? -0.548 -13.579 -17.170 1.00 95.75 111 LYS A CA 1
ATOM 891 C C . LYS A 1 111 ? 0.616 -13.220 -16.263 1.00 95.75 111 LYS A C 1
ATOM 893 O O . LYS A 1 111 ? 0.500 -13.336 -15.045 1.00 95.75 111 LYS A O 1
ATOM 898 N N . LEU A 1 112 ? 1.735 -12.799 -16.850 1.00 94.00 112 LEU A N 1
ATOM 899 C CA . LEU A 1 112 ? 2.881 -12.325 -16.088 1.00 94.00 112 LEU A CA 1
ATOM 900 C C . LEU A 1 112 ? 2.531 -11.053 -15.309 1.00 94.00 112 LEU A C 1
ATOM 902 O O . LEU A 1 112 ? 2.855 -10.977 -14.126 1.00 94.00 112 LEU A O 1
ATOM 906 N N . ARG A 1 113 ? 1.823 -10.096 -15.927 1.00 94.25 113 ARG A N 1
ATOM 907 C CA . ARG A 1 113 ? 1.354 -8.885 -15.229 1.00 94.25 113 ARG A CA 1
ATOM 908 C C . ARG A 1 113 ? 0.414 -9.202 -14.078 1.00 94.25 113 ARG A C 1
ATOM 910 O O . ARG A 1 113 ? 0.607 -8.655 -12.996 1.00 94.25 113 ARG A O 1
ATOM 917 N N . ASP A 1 114 ? -0.568 -10.072 -14.297 1.00 93.50 114 ASP A N 1
ATOM 918 C CA . ASP A 1 114 ? -1.541 -10.446 -13.267 1.00 93.50 114 ASP A CA 1
ATOM 919 C C . ASP A 1 114 ? -0.849 -11.118 -12.082 1.00 93.50 114 ASP A C 1
ATOM 921 O O . ASP A 1 114 ? -1.101 -10.776 -10.926 1.00 93.50 114 ASP A O 1
ATOM 925 N N . LYS A 1 115 ? 0.097 -12.019 -12.369 1.00 93.56 115 LYS A N 1
ATOM 926 C CA . LYS A 1 115 ? 0.927 -12.655 -11.347 1.00 93.56 115 LYS A CA 1
ATOM 927 C C . LYS A 1 115 ? 1.726 -11.620 -10.549 1.00 93.56 115 LYS A C 1
ATOM 929 O O . LYS A 1 115 ? 1.701 -11.654 -9.324 1.00 93.56 115 LYS A O 1
ATOM 934 N N . TYR A 1 116 ? 2.401 -10.694 -11.228 1.00 93.31 116 TYR A N 1
ATOM 935 C CA . TYR A 1 116 ? 3.175 -9.637 -10.571 1.00 93.31 116 TYR A CA 1
ATOM 936 C C . TYR A 1 116 ? 2.299 -8.721 -9.714 1.00 93.31 116 TYR A C 1
ATOM 938 O O . TYR A 1 116 ? 2.667 -8.374 -8.594 1.00 93.31 116 TYR A O 1
ATOM 946 N N . PHE A 1 117 ? 1.125 -8.340 -10.220 1.00 94.69 117 PHE A N 1
ATOM 947 C CA . PHE A 1 117 ? 0.159 -7.550 -9.463 1.00 94.69 117 PHE A CA 1
ATOM 948 C C . PHE A 1 117 ? -0.251 -8.273 -8.180 1.00 94.69 117 PHE A C 1
ATOM 950 O O . PHE A 1 117 ? -0.251 -7.670 -7.109 1.00 94.69 117 PHE A O 1
ATOM 957 N N . HIS A 1 118 ? -0.549 -9.566 -8.284 1.00 94.50 118 HIS A N 1
ATOM 958 C CA . HIS A 1 118 ? -0.937 -10.391 -7.151 1.00 94.50 118 HIS A CA 1
ATOM 959 C C . HIS A 1 118 ? 0.177 -10.500 -6.097 1.00 94.50 118 HIS A C 1
ATOM 961 O O . HIS A 1 118 ? -0.079 -10.298 -4.911 1.00 94.50 118 HIS A O 1
ATOM 967 N N . GLU A 1 119 ? 1.421 -10.739 -6.520 1.00 94.44 119 GLU A N 1
ATOM 968 C CA . GLU A 1 119 ? 2.584 -10.797 -5.623 1.00 94.44 119 GLU A CA 1
ATOM 969 C C . GLU A 1 119 ? 2.801 -9.468 -4.875 1.00 94.44 119 GLU A C 1
ATOM 971 O O . GLU A 1 119 ? 2.964 -9.458 -3.652 1.00 94.44 119 GLU A O 1
ATOM 976 N N . GLU A 1 120 ? 2.728 -8.330 -5.572 1.00 95.25 120 GLU A N 1
ATOM 977 C CA . GLU A 1 120 ? 2.870 -7.004 -4.955 1.00 95.25 120 GLU A CA 1
ATOM 978 C C . GLU A 1 120 ? 1.710 -6.655 -4.010 1.00 95.25 120 GLU A C 1
ATOM 980 O O . GLU A 1 120 ? 1.906 -6.039 -2.950 1.00 95.25 120 GLU A O 1
ATOM 985 N N . MET A 1 121 ? 0.494 -7.061 -4.372 1.00 96.19 121 MET A N 1
ATOM 986 C CA . MET A 1 121 ? -0.707 -6.891 -3.561 1.00 96.19 121 MET A CA 1
ATOM 987 C C . MET A 1 121 ? -0.594 -7.670 -2.248 1.00 96.19 121 MET A C 1
ATOM 989 O O . MET A 1 121 ? -0.685 -7.057 -1.180 1.00 96.19 121 MET A O 1
ATOM 993 N N . LEU A 1 122 ? -0.328 -8.978 -2.309 1.00 95.75 122 LEU A N 1
ATOM 994 C CA . LEU A 1 122 ? -0.173 -9.822 -1.121 1.00 95.75 122 LEU A CA 1
ATOM 995 C C . LEU A 1 122 ? 1.008 -9.380 -0.262 1.00 95.75 122 LEU A C 1
ATOM 997 O O . LEU A 1 122 ? 0.864 -9.201 0.947 1.00 95.75 122 LEU A O 1
ATOM 1001 N N . GLY A 1 123 ? 2.152 -9.081 -0.884 1.00 95.75 123 GLY A N 1
ATOM 1002 C CA . GLY A 1 123 ? 3.309 -8.553 -0.168 1.00 95.75 123 GLY A CA 1
ATOM 1003 C C . GLY A 1 123 ? 2.992 -7.239 0.552 1.00 95.75 123 GLY A C 1
ATOM 1004 O O . GLY A 1 123 ? 3.553 -6.952 1.610 1.00 95.75 123 GLY A O 1
ATOM 1005 N N . THR A 1 124 ? 2.080 -6.419 0.022 1.00 95.88 124 THR A N 1
ATOM 1006 C CA . THR A 1 124 ? 1.620 -5.200 0.702 1.00 95.88 124 THR A CA 1
ATOM 1007 C C . THR A 1 124 ? 0.777 -5.508 1.930 1.00 95.88 124 THR A C 1
ATOM 1009 O O . THR A 1 124 ? 1.036 -4.920 2.984 1.00 95.88 124 THR A O 1
ATOM 1012 N N . VAL A 1 125 ? -0.171 -6.438 1.823 1.00 96.00 125 VAL A N 1
ATOM 1013 C CA . VAL A 1 125 ? -1.0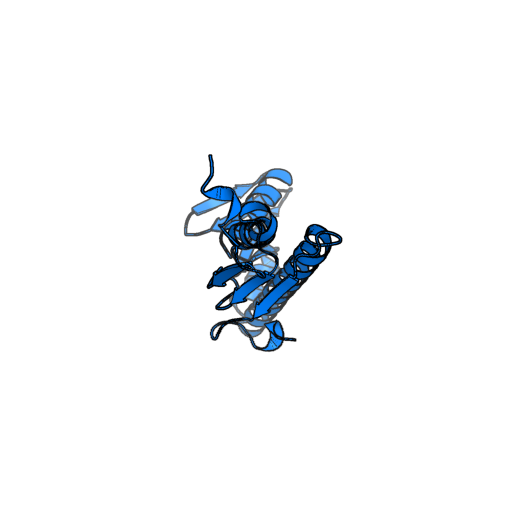01 -6.885 2.952 1.00 96.00 125 VAL A CA 1
ATOM 1014 C C . VAL A 1 125 ? -0.128 -7.491 4.053 1.00 96.00 125 VAL A C 1
ATOM 1016 O O . VAL A 1 125 ? -0.247 -7.095 5.212 1.00 96.00 125 VAL A O 1
ATOM 1019 N N . GLU A 1 126 ? 0.839 -8.340 3.703 1.00 96.31 126 GLU A N 1
ATOM 1020 C CA . GLU A 1 126 ? 1.782 -8.934 4.658 1.00 96.31 126 GLU A CA 1
ATOM 1021 C C . GLU A 1 126 ? 2.583 -7.858 5.413 1.00 96.31 126 GLU A C 1
ATOM 1023 O O . GLU A 1 126 ? 2.660 -7.856 6.647 1.00 96.31 126 GLU A O 1
ATOM 1028 N N . ARG A 1 127 ? 3.145 -6.875 4.691 1.00 96.88 127 ARG A N 1
ATOM 1029 C CA . ARG A 1 127 ? 3.849 -5.738 5.315 1.00 96.88 127 ARG A CA 1
ATOM 1030 C C . ARG A 1 127 ? 2.934 -4.946 6.244 1.00 96.88 127 ARG A C 1
ATOM 1032 O O . ARG A 1 127 ? 3.389 -4.458 7.280 1.00 96.88 127 ARG A O 1
ATOM 1039 N N . TRP A 1 128 ? 1.669 -4.781 5.875 1.00 97.38 128 TRP A N 1
ATOM 1040 C CA . TRP A 1 128 ? 0.680 -4.093 6.695 1.00 97.38 128 TRP A CA 1
ATOM 1041 C C . TRP A 1 128 ? 0.350 -4.862 7.969 1.00 97.38 128 TRP A C 1
ATOM 1043 O O . TRP A 1 128 ? 0.315 -4.234 9.029 1.00 97.38 128 TRP A O 1
ATOM 1053 N N . MET A 1 129 ? 0.189 -6.186 7.901 1.00 97.12 129 MET A N 1
ATOM 1054 C CA . MET A 1 129 ? -0.044 -7.026 9.080 1.00 97.12 129 MET A CA 1
ATOM 1055 C C . MET A 1 129 ? 1.133 -6.961 10.051 1.00 97.12 129 MET A C 1
ATOM 1057 O O . MET A 1 129 ? 0.931 -6.696 11.236 1.00 97.12 129 MET A O 1
ATOM 1061 N N . ARG A 1 130 ? 2.370 -7.045 9.546 1.00 98.12 130 ARG A N 1
ATOM 1062 C CA . ARG A 1 130 ? 3.572 -6.840 10.369 1.00 98.12 130 ARG A CA 1
ATOM 1063 C C . ARG A 1 130 ? 3.598 -5.454 11.020 1.00 98.12 130 ARG A C 1
ATOM 1065 O O . ARG A 1 130 ? 3.888 -5.326 12.205 1.00 98.12 130 ARG A O 1
ATOM 1072 N N . MET A 1 131 ? 3.232 -4.408 10.277 1.00 98.00 131 MET A N 1
ATOM 1073 C CA . MET A 1 131 ? 3.136 -3.050 10.825 1.00 98.00 131 MET A CA 1
ATOM 1074 C C . MET A 1 131 ? 2.079 -2.941 11.936 1.00 98.00 131 MET A C 1
ATOM 1076 O O . MET A 1 131 ? 2.282 -2.191 12.892 1.00 98.00 131 MET A O 1
ATOM 1080 N N . ALA A 1 132 ? 0.952 -3.649 11.821 1.00 98.12 132 ALA A N 1
ATOM 1081 C CA . ALA A 1 132 ? -0.065 -3.699 12.869 1.00 98.12 132 ALA A CA 1
ATOM 1082 C C . ALA A 1 132 ? 0.448 -4.423 14.115 1.00 98.12 132 ALA A C 1
ATOM 1084 O O . ALA A 1 132 ? 0.316 -3.880 15.212 1.00 98.12 132 ALA A O 1
ATOM 1085 N N . GLU A 1 133 ? 1.078 -5.587 13.944 1.00 97.56 133 GLU A N 1
ATOM 1086 C CA . GLU A 1 133 ? 1.681 -6.358 15.034 1.00 97.56 133 GLU A CA 1
ATOM 1087 C C . GLU A 1 133 ? 2.684 -5.508 15.822 1.00 97.56 133 GLU A C 1
ATOM 1089 O O . GLU A 1 133 ? 2.515 -5.299 17.025 1.00 97.56 133 GLU A O 1
ATOM 1094 N N . GLU A 1 134 ? 3.672 -4.928 15.136 1.00 98.00 134 GLU A N 1
ATOM 1095 C CA . GLU A 1 134 ? 4.712 -4.096 15.751 1.00 98.00 134 GLU A CA 1
ATOM 1096 C C . GLU A 1 134 ? 4.124 -2.895 16.502 1.00 98.00 134 GLU A C 1
ATOM 1098 O O . GLU A 1 134 ? 4.572 -2.538 17.593 1.00 98.00 134 GLU A O 1
ATOM 1103 N N . LYS A 1 135 ? 3.112 -2.249 15.919 1.00 97.69 135 LYS A N 1
ATOM 1104 C CA . LYS A 1 135 ? 2.558 -0.998 16.440 1.00 97.69 135 LYS A CA 1
ATOM 1105 C C . LYS A 1 135 ? 1.573 -1.194 17.587 1.00 97.69 135 LYS A C 1
ATOM 1107 O O . LYS A 1 135 ? 1.442 -0.298 18.425 1.00 97.69 135 LYS A O 1
ATOM 1112 N N . LEU A 1 136 ? 0.851 -2.310 17.603 1.00 98.12 136 LEU A N 1
ATOM 1113 C CA . LEU A 1 136 ? -0.177 -2.604 18.602 1.00 98.12 136 LEU A CA 1
ATOM 1114 C C . LEU A 1 136 ? 0.336 -3.502 19.733 1.00 98.12 136 LEU A C 1
ATOM 1116 O O . LEU A 1 136 ? -0.327 -3.592 20.773 1.00 98.12 136 LEU A O 1
ATOM 1120 N N . ALA A 1 137 ? 1.521 -4.102 19.589 1.00 97.81 137 ALA A N 1
ATOM 1121 C CA . ALA A 1 137 ? 2.167 -4.891 20.629 1.00 97.81 137 ALA A CA 1
ATOM 1122 C C . ALA A 1 137 ? 2.176 -4.165 21.988 1.00 97.81 137 ALA A C 1
ATOM 1124 O O . ALA A 1 137 ? 2.599 -3.016 22.119 1.00 97.81 137 ALA A O 1
ATOM 1125 N N . GLY A 1 138 ? 1.671 -4.842 23.023 1.00 97.25 138 GLY A N 1
ATOM 1126 C CA . GLY A 1 138 ? 1.629 -4.322 24.395 1.00 97.25 138 GLY A CA 1
ATOM 1127 C C . GLY A 1 138 ? 0.615 -3.199 24.653 1.00 97.25 138 GLY A C 1
ATOM 1128 O O . GLY A 1 138 ? 0.511 -2.741 25.789 1.00 97.25 138 GLY A O 1
ATOM 1129 N N . THR A 1 139 ? -0.154 -2.759 23.651 1.00 97.44 139 THR A N 1
ATOM 1130 C CA . THR A 1 139 ? -1.166 -1.700 23.830 1.00 97.44 139 THR A CA 1
ATOM 1131 C C . THR A 1 139 ? -2.481 -2.213 24.419 1.00 97.44 139 THR A C 1
ATOM 1133 O O . THR A 1 139 ? -3.232 -1.432 25.002 1.00 97.44 139 THR A O 1
ATOM 1136 N N . GLY A 1 140 ? -2.767 -3.511 24.263 1.00 96.75 140 GLY A N 1
ATOM 1137 C CA . GLY A 1 140 ? -4.057 -4.112 24.612 1.00 96.75 140 GLY A CA 1
ATOM 1138 C C . GLY A 1 140 ? -5.202 -3.745 23.659 1.00 96.75 140 GLY A C 1
ATOM 1139 O O . GLY A 1 140 ? -6.350 -4.036 23.978 1.00 96.75 140 GLY A O 1
ATOM 1140 N N . ILE A 1 141 ? -4.908 -3.091 22.527 1.00 98.25 141 ILE A N 1
ATOM 1141 C CA . ILE A 1 141 ? -5.881 -2.803 21.468 1.00 98.25 141 ILE A CA 1
ATOM 1142 C C . ILE A 1 141 ? -6.008 -4.034 20.569 1.00 98.25 141 ILE A C 1
ATOM 1144 O O . ILE A 1 141 ? -5.007 -4.522 20.047 1.00 98.25 141 ILE A O 1
ATOM 1148 N N . GLU A 1 142 ? -7.233 -4.500 20.354 1.00 98.12 142 GLU A N 1
ATOM 1149 C CA . GLU A 1 142 ? -7.534 -5.567 19.397 1.00 98.12 142 GLU A CA 1
ATOM 1150 C C . GLU A 1 142 ? -7.747 -4.975 17.998 1.00 98.12 142 GLU A C 1
ATOM 1152 O O . GLU A 1 142 ? -8.416 -3.949 17.847 1.00 98.12 142 GLU A O 1
ATOM 1157 N N . CYS A 1 143 ? -7.181 -5.609 16.973 1.00 98.25 143 CYS A N 1
ATOM 1158 C CA . CYS A 1 143 ? -7.293 -5.177 15.584 1.00 98.25 143 CYS A CA 1
ATOM 1159 C C . CYS A 1 143 ? -7.872 -6.302 14.736 1.00 98.25 143 CYS A C 1
ATOM 1161 O O . CYS A 1 143 ? -7.311 -7.393 14.699 1.00 98.25 143 CYS A O 1
ATOM 1163 N N . PHE A 1 144 ? -8.964 -6.007 14.039 1.00 97.31 144 PHE A N 1
ATOM 1164 C CA . PHE A 1 144 ? -9.602 -6.919 13.099 1.00 97.31 144 PHE A CA 1
ATOM 1165 C C . PHE A 1 144 ? -9.627 -6.287 11.714 1.00 97.31 144 PHE A C 1
ATOM 1167 O O . PHE A 1 144 ? -9.881 -5.089 11.568 1.00 97.31 144 PHE A O 1
ATOM 1174 N N . VAL A 1 145 ? -9.363 -7.108 10.710 1.00 96.25 145 VAL A N 1
ATOM 1175 C CA . VAL A 1 145 ? -9.339 -6.723 9.303 1.00 96.25 145 VAL A CA 1
ATOM 1176 C C . VAL A 1 145 ? -10.131 -7.765 8.530 1.00 96.25 145 VAL A C 1
ATOM 1178 O O . VAL A 1 145 ? -10.045 -8.945 8.856 1.00 96.25 145 VAL A O 1
ATOM 1181 N N . SER A 1 146 ? -10.938 -7.327 7.573 1.00 94.69 146 SER A N 1
ATOM 1182 C CA . SER A 1 146 ? -11.738 -8.205 6.722 1.00 94.69 146 SER A CA 1
ATOM 1183 C C . SER A 1 146 ? -11.763 -7.609 5.316 1.00 94.69 146 SER A C 1
ATOM 1185 O O . SER A 1 146 ? -12.296 -6.503 5.169 1.00 94.69 146 SER A O 1
ATOM 1187 N N . PRO A 1 147 ? -11.169 -8.291 4.319 1.00 94.19 147 PRO A N 1
ATOM 1188 C CA . PRO A 1 147 ? -11.156 -7.807 2.945 1.00 94.19 147 PRO A CA 1
ATOM 1189 C C . PRO A 1 147 ? -12.569 -7.707 2.361 1.00 94.19 147 PRO A C 1
ATOM 1191 O O . PRO A 1 147 ? -13.514 -8.355 2.824 1.00 94.19 147 PRO A O 1
ATOM 1194 N N . GLY A 1 148 ? -12.709 -6.832 1.371 1.00 93.06 148 GLY A N 1
ATOM 1195 C CA . GLY A 1 148 ? -13.960 -6.541 0.685 1.00 93.06 148 GLY A CA 1
ATOM 1196 C C . GLY A 1 148 ? -14.241 -7.482 -0.484 1.00 93.06 148 GLY A C 1
ATOM 1197 O O . GLY A 1 148 ? -13.581 -8.498 -0.678 1.00 93.06 148 GLY A O 1
ATOM 1198 N N . ASN A 1 149 ? -15.265 -7.151 -1.269 1.00 91.06 149 ASN A N 1
ATOM 1199 C CA . ASN A 1 149 ? -15.682 -7.970 -2.409 1.00 91.06 149 ASN A CA 1
ATOM 1200 C C . ASN A 1 149 ? -14.807 -7.791 -3.654 1.00 91.06 149 ASN A C 1
ATOM 1202 O O . ASN A 1 149 ? -14.856 -8.660 -4.523 1.00 91.06 149 ASN A O 1
ATOM 1206 N N . ASP A 1 150 ? -14.074 -6.680 -3.766 1.00 88.12 150 ASP A N 1
ATOM 1207 C CA . ASP A 1 150 ? -13.167 -6.430 -4.895 1.00 88.12 150 ASP A CA 1
ATOM 1208 C C . ASP A 1 150 ? -11.721 -6.860 -4.583 1.00 88.12 150 ASP A C 1
ATOM 1210 O O . ASP A 1 150 ? -10.850 -6.800 -5.454 1.00 88.12 150 ASP A O 1
ATOM 1214 N N . ASP A 1 151 ? -11.464 -7.326 -3.359 1.00 92.06 151 ASP A N 1
ATOM 1215 C CA . ASP A 1 151 ? -10.198 -7.938 -2.978 1.00 92.06 151 ASP A CA 1
ATOM 1216 C C . ASP A 1 151 ? -10.130 -9.402 -3.446 1.00 92.06 151 ASP A C 1
ATOM 1218 O O . ASP A 1 151 ? -11.133 -10.111 -3.539 1.00 92.06 151 ASP A O 1
ATOM 1222 N N . GLN A 1 152 ? -8.917 -9.870 -3.743 1.00 89.56 152 GLN A N 1
ATOM 1223 C CA . GLN A 1 152 ? -8.685 -11.271 -4.101 1.00 89.56 152 GLN A CA 1
ATOM 1224 C C . GLN A 1 152 ? -8.871 -12.178 -2.875 1.00 89.56 152 GLN A C 1
ATOM 1226 O O . GLN A 1 152 ? -8.562 -11.773 -1.753 1.00 89.56 152 GLN A O 1
ATOM 1231 N N . PHE A 1 153 ? -9.334 -13.414 -3.083 1.00 89.88 153 PHE A N 1
ATOM 1232 C CA . PHE A 1 153 ? -9.604 -14.360 -1.990 1.00 89.88 153 PHE A CA 1
ATOM 1233 C C . PHE A 1 153 ? -8.369 -14.648 -1.132 1.00 89.88 153 PHE A C 1
ATOM 1235 O O . PHE A 1 153 ? -8.486 -14.799 0.078 1.00 89.88 153 PHE A O 1
ATOM 1242 N N . GLU A 1 154 ? -7.191 -14.653 -1.747 1.00 91.25 154 GLU A N 1
ATOM 1243 C CA . GLU A 1 154 ? -5.899 -14.880 -1.103 1.00 91.25 154 GLU A CA 1
ATOM 1244 C C . GLU A 1 154 ? -5.540 -13.798 -0.068 1.00 91.25 154 GLU A C 1
ATOM 1246 O O . GLU A 1 154 ? -4.609 -13.978 0.706 1.00 91.25 154 GLU A O 1
ATOM 1251 N N . VAL A 1 155 ? -6.255 -12.666 -0.031 1.00 89.00 155 VAL A N 1
ATOM 1252 C CA . VAL A 1 155 ? -6.088 -11.636 1.011 1.00 89.00 155 VAL A CA 1
ATOM 1253 C C . VAL A 1 155 ? -6.652 -12.096 2.365 1.00 89.00 155 VAL A C 1
ATOM 1255 O O . VAL A 1 155 ? -6.229 -11.577 3.397 1.00 89.00 155 VAL A O 1
ATOM 1258 N N . ASP A 1 156 ? -7.599 -13.040 2.366 1.00 85.81 156 ASP A N 1
ATOM 1259 C CA . ASP A 1 156 ? -8.245 -13.594 3.569 1.00 85.81 156 ASP A CA 1
ATOM 1260 C C . ASP A 1 156 ? -7.556 -14.878 4.089 1.00 85.81 156 ASP A C 1
ATOM 1262 O O . ASP A 1 156 ? -8.041 -15.502 5.036 1.00 85.81 156 ASP A O 1
ATOM 1266 N N . GLU A 1 157 ? -6.440 -15.291 3.470 1.00 82.94 157 GLU A N 1
ATOM 1267 C CA . GLU A 1 157 ? -5.611 -16.444 3.877 1.00 82.94 157 GLU A CA 1
ATOM 1268 C C . GLU A 1 157 ? -4.448 -16.043 4.803 1.00 82.94 157 GLU A C 1
ATOM 1270 O O . GLU A 1 157 ? -4.202 -16.793 5.782 1.00 82.94 157 GLU A O 1
#

Sequence (157 aa):
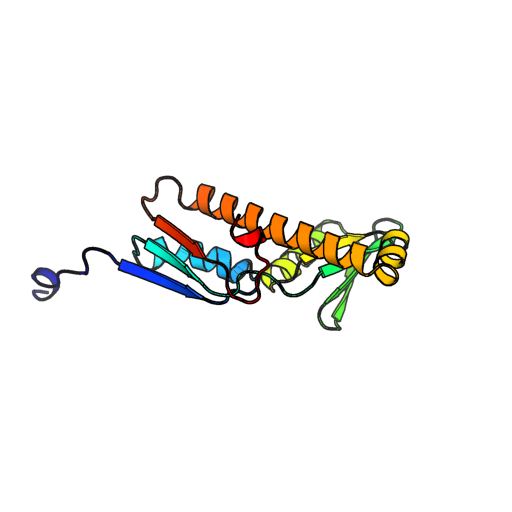MISRLFARGPDTRIFFATDIHGSETCWKKFLNSGKHYEAKVIVLGGDMTGKALVPIVEGGKGNWHATLLENRRDFTTEDEVKEFEDSVRRRGYYPFRATPDEMSELEVDEKLRDKYFHEEMLGTVERWMRMAEEKLAGTGIECFVSPGNDDQFEVDE